Protein AF-A0A1M6K8D4-F1 (afdb_monomer_lite)

Radius of gyration: 15.16 Å; chains: 1; bounding box: 30×38×30 Å

Foldseek 3Di:
DDDPQKDADDLVVVQVVLVVLLVLLPDPPRDDDDDQADPPDDPPDCPTNVNVCVVVVHDRVNVSVVSNVDHSVPDDIDGDDPPDPD

pLDDT: mean 88.0, std 12.3, range [44.19, 98.19]

Sequence (86 aa):
MSNPNSYIASIEEVIAFLREIKHILSSEDCEFDILPKKKSEDDSEPYTTVNTMLDLNYDIDDVKNEILSLTEKEYIETIKDDKDTS

Secondary structure (DSSP, 8-state):
---TTEE---HHHHHHHHHHHHHHHTSTT-------S-TT--TT-TTSHHHHHHHHT--HHHHHHHHHH--GGG---EE---TT--

Structure (mmCIF, N/CA/C/O backbone):
data_AF-A0A1M6K8D4-F1
#
_entry.id   AF-A0A1M6K8D4-F1
#
loop_
_atom_site.group_PDB
_atom_site.id
_atom_site.type_symbol
_atom_site.label_atom_id
_atom_site.label_alt_id
_atom_site.label_comp_id
_atom_site.label_asym_id
_atom_site.label_entity_id
_atom_site.label_seq_id
_atom_site.pdbx_PDB_ins_code
_atom_site.Cartn_x
_atom_site.Cartn_y
_atom_site.Cartn_z
_atom_site.occupancy
_atom_site.B_iso_or_equiv
_atom_site.auth_seq_id
_atom_site.auth_comp_id
_atom_site.auth_asym_id
_atom_site.auth_atom_id
_atom_site.pdbx_PDB_model_num
ATOM 1 N N . MET A 1 1 ? 3.290 24.606 3.577 1.00 48.38 1 MET A N 1
ATOM 2 C CA . MET A 1 1 ? 1.966 25.015 3.065 1.00 48.38 1 MET A CA 1
ATOM 3 C C . MET A 1 1 ? 1.103 23.770 3.087 1.00 48.38 1 MET A C 1
ATOM 5 O O . MET A 1 1 ? 1.581 22.754 2.606 1.00 48.38 1 MET A O 1
ATOM 9 N N . SER A 1 2 ? -0.071 23.798 3.718 1.00 62.03 2 SER A N 1
ATOM 10 C CA . SER A 1 2 ? -0.971 22.638 3.735 1.00 62.03 2 SER A CA 1
ATOM 11 C C . SER A 1 2 ? -1.477 22.384 2.315 1.00 62.03 2 SER A C 1
ATOM 13 O O . SER A 1 2 ? -1.909 23.333 1.660 1.00 62.03 2 SER A O 1
ATOM 15 N N . ASN A 1 3 ? -1.372 21.148 1.825 1.00 71.25 3 ASN A N 1
ATOM 16 C CA . ASN A 1 3 ? -1.920 20.772 0.526 1.00 71.25 3 ASN A CA 1
ATOM 17 C C . ASN A 1 3 ? -3.453 20.913 0.605 1.00 71.25 3 ASN A C 1
ATOM 19 O O . ASN A 1 3 ? -4.057 20.243 1.438 1.00 71.25 3 ASN A O 1
ATOM 23 N N . PRO A 1 4 ? -4.102 21.779 -0.196 1.00 79.75 4 PRO A N 1
ATOM 24 C CA . PRO A 1 4 ? -5.554 21.970 -0.122 1.00 79.75 4 PRO A CA 1
ATOM 25 C C . PRO A 1 4 ? -6.339 20.695 -0.464 1.00 79.75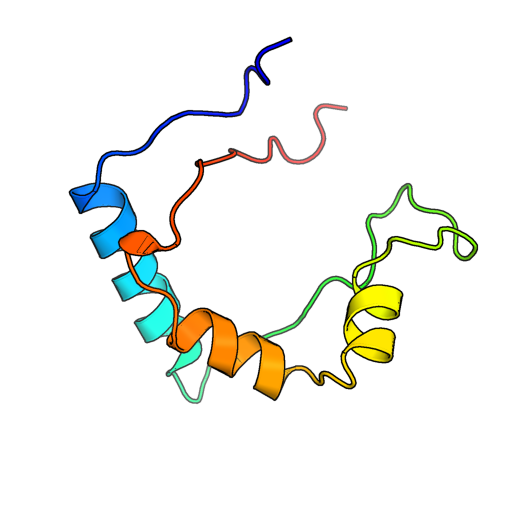 4 PRO A C 1
ATOM 27 O O . PRO A 1 4 ? -7.510 20.585 -0.108 1.00 79.75 4 PRO A O 1
ATOM 30 N N . ASN A 1 5 ? -5.684 19.731 -1.113 1.00 85.56 5 ASN A N 1
ATOM 31 C CA . ASN A 1 5 ? -6.259 18.449 -1.484 1.00 85.56 5 ASN A CA 1
ATOM 32 C C . ASN A 1 5 ? -6.064 17.362 -0.416 1.00 85.56 5 ASN A C 1
ATOM 34 O O . ASN A 1 5 ? -6.537 16.240 -0.612 1.00 85.56 5 ASN A O 1
ATOM 38 N N . SER A 1 6 ? -5.374 17.659 0.692 1.00 91.00 6 SER A N 1
ATOM 39 C CA . SER A 1 6 ? -5.196 16.707 1.787 1.00 91.00 6 SER A CA 1
ATOM 40 C C . SER A 1 6 ? -6.133 16.975 2.961 1.00 91.00 6 SER A C 1
ATOM 42 O O . SER A 1 6 ? -6.490 18.112 3.276 1.00 91.00 6 SER A O 1
ATOM 44 N N . TYR A 1 7 ? -6.574 15.896 3.602 1.00 93.31 7 TYR A N 1
ATOM 45 C CA . TYR A 1 7 ? -7.379 15.933 4.814 1.00 93.31 7 TYR A CA 1
ATOM 46 C C . TYR A 1 7 ? -7.096 14.715 5.692 1.00 93.31 7 TYR A C 1
ATOM 48 O O . TYR A 1 7 ? -6.595 13.686 5.237 1.00 93.31 7 TYR A O 1
ATOM 56 N N . ILE A 1 8 ? -7.447 14.835 6.972 1.00 96.00 8 ILE A N 1
ATOM 57 C CA . ILE A 1 8 ? -7.383 13.724 7.918 1.00 96.00 8 ILE A CA 1
ATOM 58 C C . ILE A 1 8 ? -8.759 13.053 7.962 1.00 96.00 8 ILE A C 1
ATOM 60 O O . ILE A 1 8 ? -9.701 13.614 8.519 1.00 96.00 8 ILE A O 1
ATOM 64 N N . ALA A 1 9 ? -8.874 11.878 7.342 1.00 95.56 9 ALA A N 1
ATOM 65 C CA . ALA A 1 9 ? -10.028 10.995 7.460 1.00 95.56 9 ALA A CA 1
ATOM 66 C C . ALA A 1 9 ? -10.173 10.440 8.887 1.00 95.56 9 ALA A C 1
ATOM 68 O O . ALA A 1 9 ? -9.196 10.335 9.636 1.00 95.56 9 ALA A O 1
ATOM 69 N N . SER A 1 10 ? -11.398 10.072 9.256 1.00 97.19 10 SER A N 1
ATOM 70 C CA . SER A 1 10 ? -11.670 9.311 10.477 1.00 97.19 10 SER A CA 1
ATOM 71 C C . SER A 1 10 ? -11.125 7.884 10.379 1.00 97.19 10 SER A C 1
ATOM 73 O O . SER A 1 10 ? -10.959 7.331 9.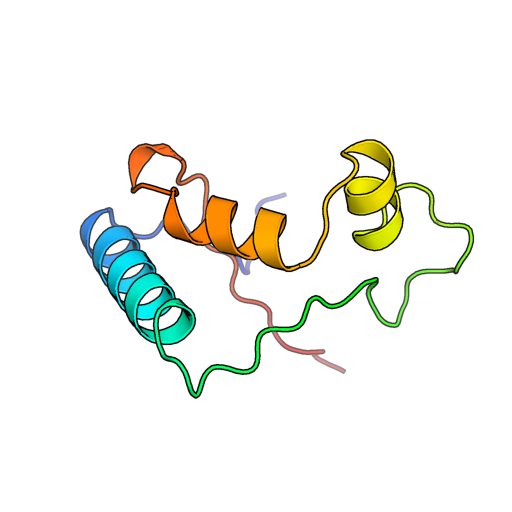291 1.00 97.19 10 SER A O 1
ATOM 75 N N . ILE A 1 11 ? -10.872 7.256 11.529 1.00 97.12 11 ILE A N 1
ATOM 76 C CA . ILE A 1 11 ? -10.391 5.869 11.578 1.00 97.12 11 ILE A CA 1
ATOM 77 C C . ILE A 1 11 ? -11.427 4.927 10.952 1.00 97.12 11 ILE A C 1
ATOM 79 O O . ILE A 1 11 ? -11.063 4.001 10.232 1.00 97.12 11 ILE A O 1
ATOM 83 N N . GLU A 1 12 ? -12.717 5.177 11.171 1.00 98.00 12 GLU A N 1
ATOM 84 C CA . GLU A 1 12 ? -13.804 4.398 10.583 1.00 98.00 12 GLU A CA 1
ATOM 85 C C . GLU A 1 12 ? -13.799 4.464 9.049 1.00 98.00 12 GLU A C 1
ATOM 87 O O . GLU A 1 12 ? -13.992 3.438 8.395 1.00 98.00 12 GLU A O 1
ATOM 92 N N . GLU A 1 13 ? -13.535 5.641 8.469 1.00 97.44 13 GLU A N 1
ATOM 93 C CA . GLU A 1 13 ? -13.377 5.805 7.018 1.00 97.44 13 GLU A CA 1
ATOM 94 C C . GLU A 1 13 ? -12.163 5.033 6.492 1.00 97.44 13 GLU A C 1
ATOM 96 O O . GLU A 1 13 ? -12.279 4.323 5.494 1.00 97.44 13 GLU A O 1
ATOM 101 N N . VAL A 1 14 ? -11.020 5.113 7.182 1.00 97.62 14 VAL A N 1
ATOM 102 C CA . VAL A 1 14 ? -9.795 4.387 6.804 1.00 97.62 14 VAL A CA 1
ATOM 103 C C . VAL A 1 14 ? -10.021 2.876 6.849 1.00 97.62 14 VAL A C 1
ATOM 105 O O . VAL A 1 14 ? -9.671 2.171 5.903 1.00 97.62 14 VAL A O 1
ATOM 108 N N . ILE A 1 15 ? -10.659 2.363 7.905 1.00 98.19 15 ILE A N 1
ATOM 109 C CA . ILE A 1 15 ? -10.987 0.936 8.033 1.00 98.19 15 ILE A CA 1
ATOM 110 C C . ILE A 1 15 ? -11.929 0.495 6.910 1.00 98.19 15 ILE A C 1
ATOM 112 O O . ILE A 1 15 ? -11.726 -0.565 6.314 1.00 98.19 15 ILE A O 1
ATOM 116 N N . ALA A 1 16 ? -12.962 1.289 6.612 1.00 98.12 16 ALA A N 1
ATOM 117 C CA . ALA A 1 16 ? -13.902 0.978 5.540 1.00 98.12 16 ALA A CA 1
ATOM 118 C C . ALA A 1 16 ? -13.200 0.920 4.174 1.00 98.12 16 ALA A C 1
ATOM 120 O O . ALA A 1 16 ? -13.418 -0.032 3.423 1.00 98.12 16 ALA A O 1
ATOM 121 N N . PHE A 1 17 ? -12.316 1.881 3.900 1.00 96.50 17 PHE A N 1
ATOM 122 C CA . PHE A 1 17 ? -11.520 1.951 2.678 1.00 96.50 17 PHE A CA 1
ATOM 123 C C . PHE A 1 17 ? -10.544 0.775 2.543 1.00 96.50 17 PHE A C 1
ATOM 125 O O . PHE A 1 17 ? -10.535 0.095 1.518 1.00 96.50 17 PHE A O 1
ATOM 132 N N . LEU A 1 18 ? -9.774 0.467 3.594 1.00 97.88 18 LEU A N 1
ATOM 133 C CA . LEU A 1 18 ? -8.868 -0.685 3.601 1.00 97.88 18 LEU A CA 1
ATOM 134 C C . LEU A 1 18 ? -9.632 -1.993 3.384 1.00 97.88 18 LEU A C 1
ATOM 136 O O . LEU A 1 18 ? -9.168 -2.862 2.650 1.00 97.88 18 LEU A O 1
ATOM 140 N N . ARG A 1 19 ? -10.822 -2.141 3.977 1.00 97.94 19 ARG A N 1
ATOM 141 C CA . ARG A 1 19 ? -11.667 -3.321 3.756 1.00 97.94 19 ARG A CA 1
ATOM 142 C C . ARG A 1 19 ? -12.081 -3.456 2.289 1.00 97.94 19 ARG A C 1
ATOM 144 O O . ARG A 1 19 ? -12.062 -4.566 1.766 1.00 97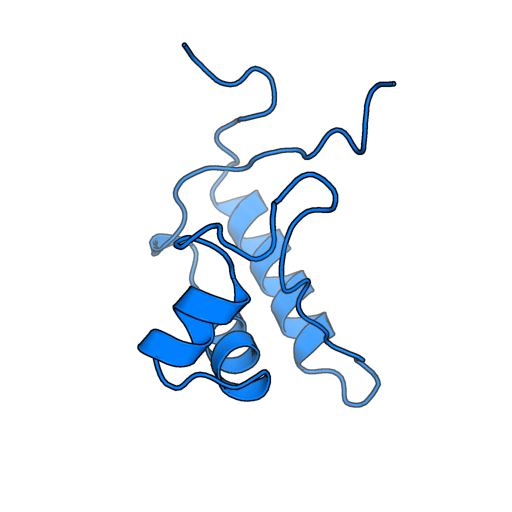.94 19 ARG A O 1
ATOM 151 N N . GLU A 1 20 ? -12.462 -2.357 1.646 1.00 97.19 20 GLU A N 1
ATOM 152 C CA . GLU A 1 20 ? -12.861 -2.343 0.237 1.00 97.19 20 GLU A CA 1
ATOM 153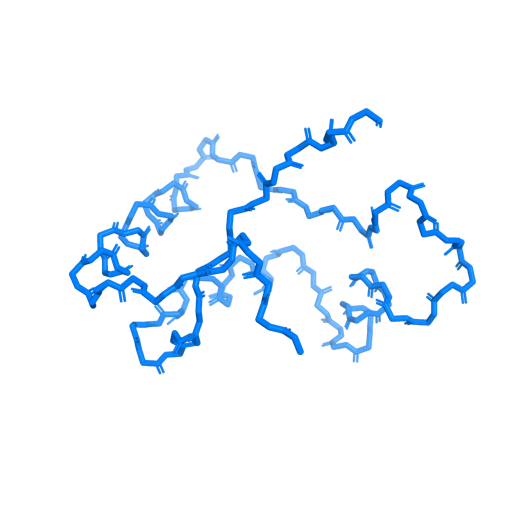 C C . GLU A 1 20 ? -11.687 -2.680 -0.688 1.00 97.19 20 GLU A C 1
ATOM 155 O O . GLU A 1 20 ? -11.798 -3.600 -1.496 1.00 97.19 20 GLU A O 1
ATOM 160 N N . ILE A 1 21 ? -10.534 -2.030 -0.509 1.00 95.75 21 ILE A N 1
ATOM 161 C CA . ILE A 1 21 ? -9.332 -2.319 -1.304 1.00 95.75 21 ILE A CA 1
ATOM 162 C C . ILE A 1 21 ? -8.900 -3.773 -1.147 1.00 95.75 21 ILE A C 1
ATOM 164 O O . ILE A 1 21 ? -8.649 -4.450 -2.142 1.00 95.75 21 ILE A O 1
ATOM 168 N N . LYS A 1 22 ? -8.848 -4.283 0.087 1.00 96.88 22 LYS A N 1
ATOM 169 C CA . LYS A 1 22 ? -8.464 -5.677 0.335 1.00 96.88 22 LYS A CA 1
ATOM 170 C C . LYS A 1 22 ? -9.429 -6.653 -0.322 1.00 96.88 22 LYS A C 1
ATOM 172 O O . LYS A 1 22 ? -8.992 -7.674 -0.846 1.00 96.88 22 LYS A O 1
ATOM 177 N N . HIS A 1 23 ? -10.723 -6.340 -0.321 1.00 96.31 23 HIS A N 1
ATOM 178 C CA . HIS A 1 23 ? -11.724 -7.146 -1.007 1.00 96.31 23 HIS A CA 1
ATOM 179 C C . HIS A 1 23 ? -11.504 -7.163 -2.526 1.00 96.31 23 HIS A C 1
ATOM 181 O O . HIS A 1 23 ? -11.498 -8.242 -3.110 1.00 96.31 23 HIS A O 1
ATOM 187 N N . ILE A 1 24 ? -11.262 -5.999 -3.140 1.00 95.62 24 ILE A N 1
ATOM 188 C CA . ILE A 1 24 ? -10.988 -5.877 -4.580 1.00 95.62 24 ILE A CA 1
ATOM 189 C C . ILE A 1 24 ? -9.722 -6.655 -4.952 1.00 95.62 24 ILE A C 1
ATOM 191 O O . ILE A 1 24 ? -9.773 -7.521 -5.819 1.00 95.62 24 ILE A O 1
ATOM 195 N N . LEU A 1 25 ? -8.608 -6.415 -4.254 1.00 95.31 25 LEU A N 1
ATOM 196 C CA . LEU A 1 25 ? -7.320 -7.045 -4.560 1.00 95.31 25 LEU A CA 1
ATOM 197 C C . LEU A 1 25 ? -7.315 -8.561 -4.324 1.00 95.31 25 LEU A C 1
ATOM 199 O O . LEU A 1 25 ? -6.542 -9.276 -4.960 1.00 95.31 25 LEU A O 1
ATOM 203 N N . SER A 1 26 ? -8.165 -9.068 -3.431 1.00 93.81 26 SER A N 1
ATOM 204 C CA . SER A 1 26 ? -8.295 -10.513 -3.192 1.00 93.81 26 SER A CA 1
ATOM 205 C C . SER A 1 26 ? -9.161 -11.226 -4.237 1.00 93.81 26 SER A C 1
ATOM 207 O O . SER A 1 26 ? -9.265 -12.449 -4.191 1.00 93.81 26 SER A O 1
ATOM 209 N N . SER A 1 27 ? -9.804 -10.492 -5.150 1.00 94.00 27 SER A N 1
ATOM 210 C CA . SER A 1 27 ? -10.585 -11.081 -6.237 1.00 94.00 27 SER A CA 1
ATOM 211 C C . SER A 1 27 ? -9.670 -11.691 -7.300 1.00 94.00 27 SER A C 1
ATOM 213 O O . SER A 1 27 ? -8.694 -11.063 -7.712 1.00 94.00 27 SER A O 1
ATOM 215 N N . GLU A 1 28 ? -10.015 -12.885 -7.786 1.00 89.38 28 GLU A N 1
ATOM 216 C CA . GLU A 1 28 ? -9.325 -13.529 -8.916 1.00 89.38 28 GLU A CA 1
ATOM 217 C C . GLU A 1 28 ? -9.483 -12.725 -10.218 1.00 89.38 28 GLU A C 1
ATOM 219 O O . GLU A 1 28 ? -8.600 -12.756 -11.070 1.00 89.38 28 GLU A O 1
ATOM 224 N N . ASP A 1 29 ? -10.566 -11.950 -10.337 1.00 91.25 29 ASP A N 1
ATOM 225 C CA . ASP A 1 29 ? -10.862 -11.105 -11.500 1.00 91.25 29 ASP A CA 1
ATOM 226 C C . ASP A 1 29 ? -10.182 -9.721 -11.437 1.00 91.25 29 ASP A C 1
ATOM 228 O O . ASP A 1 29 ? -10.410 -8.870 -12.298 1.00 91.25 29 ASP A O 1
ATOM 232 N N . CYS A 1 30 ? -9.398 -9.435 -10.391 1.00 90.38 30 CYS A N 1
ATOM 233 C CA . CYS A 1 30 ? -8.747 -8.137 -10.242 1.00 90.38 30 CYS A CA 1
ATOM 234 C C . CYS A 1 30 ? -7.452 -8.070 -11.056 1.00 90.38 30 CYS A C 1
ATOM 236 O O . CYS A 1 30 ? -6.428 -8.637 -10.675 1.00 90.38 30 CYS A O 1
ATOM 238 N N . GLU A 1 31 ? -7.480 -7.286 -12.131 1.00 90.19 31 GLU A N 1
ATOM 239 C CA . GLU A 1 31 ? -6.273 -6.809 -12.803 1.00 90.19 31 GLU A CA 1
ATOM 240 C C . GLU A 1 31 ? -5.673 -5.651 -11.989 1.00 90.19 31 GLU A C 1
ATOM 242 O O . GLU A 1 31 ? -6.277 -4.582 -11.864 1.00 90.19 31 GLU A O 1
ATOM 247 N N . PHE A 1 32 ? -4.504 -5.884 -11.389 1.00 91.19 32 PHE A N 1
ATOM 248 C CA . PHE A 1 32 ? -3.758 -4.894 -10.615 1.00 91.19 32 PHE A CA 1
ATOM 249 C C . PHE A 1 32 ? -2.499 -4.491 -11.382 1.00 91.19 32 PHE A C 1
ATOM 251 O O . PHE A 1 32 ? -1.718 -5.348 -11.790 1.00 91.19 32 PHE A O 1
ATOM 258 N N . ASP A 1 33 ? -2.315 -3.188 -11.567 1.00 91.31 33 ASP A N 1
ATOM 259 C CA . ASP A 1 33 ? -1.165 -2.610 -12.255 1.00 91.31 33 ASP A CA 1
ATOM 260 C C . ASP A 1 33 ? -0.667 -1.382 -11.486 1.00 91.31 33 ASP A C 1
ATOM 262 O O . ASP A 1 33 ? -1.416 -0.738 -10.741 1.00 91.31 33 ASP A O 1
ATOM 266 N N . ILE A 1 34 ? 0.609 -1.061 -11.664 1.00 90.19 34 ILE A N 1
ATOM 267 C CA . ILE A 1 34 ? 1.301 0.009 -10.957 1.00 90.19 34 ILE A CA 1
ATOM 268 C C . ILE A 1 34 ? 1.800 1.005 -11.988 1.00 90.19 34 ILE A C 1
ATOM 270 O O . ILE A 1 34 ? 2.575 0.672 -12.880 1.00 90.19 34 ILE A O 1
ATOM 274 N N . LEU A 1 35 ? 1.398 2.265 -11.832 1.00 89.00 35 LEU A N 1
ATOM 275 C CA . LEU A 1 35 ? 1.912 3.329 -12.678 1.00 89.00 35 LEU A CA 1
ATOM 276 C C . LEU A 1 35 ? 3.405 3.562 -12.351 1.00 89.00 35 LEU A C 1
ATOM 278 O O . LEU A 1 35 ? 3.709 3.988 -11.237 1.00 89.00 35 LEU A O 1
ATOM 282 N N . PRO A 1 36 ? 4.345 3.331 -13.289 1.00 82.38 36 PRO A N 1
ATOM 283 C CA . PRO A 1 36 ? 5.779 3.355 -12.985 1.00 82.38 36 PRO A CA 1
ATOM 284 C C . PRO A 1 36 ? 6.329 4.769 -12.748 1.00 82.38 36 PRO A C 1
ATOM 286 O O . PRO A 1 36 ? 7.343 4.929 -12.065 1.00 82.38 36 PRO A O 1
ATOM 289 N N . LYS A 1 37 ? 5.677 5.780 -13.333 1.00 82.56 37 LYS A N 1
ATOM 290 C CA . LYS A 1 37 ? 5.992 7.205 -13.195 1.00 82.56 37 LYS A CA 1
ATOM 291 C C . LYS A 1 37 ? 4.813 8.078 -13.627 1.00 82.56 37 LYS A C 1
ATOM 293 O O . LYS A 1 37 ? 3.967 7.649 -14.417 1.00 82.56 37 LYS A O 1
ATOM 298 N N . LYS A 1 38 ? 4.774 9.327 -13.175 1.00 80.25 38 LYS A N 1
ATOM 299 C CA . LYS A 1 38 ? 3.828 10.335 -13.670 1.00 80.25 38 LYS A CA 1
ATOM 300 C C . LYS A 1 38 ? 4.194 10.779 -15.085 1.00 80.25 38 LYS A C 1
ATOM 302 O O . LYS A 1 38 ? 5.346 10.747 -15.505 1.00 80.25 38 LYS A O 1
ATOM 307 N N . LYS A 1 39 ? 3.198 11.274 -15.824 1.00 78.94 39 LYS A N 1
ATOM 308 C CA . LYS A 1 39 ? 3.363 11.722 -17.218 1.00 78.94 39 LYS A CA 1
ATOM 309 C C . LYS A 1 39 ? 4.397 12.844 -17.384 1.00 78.94 39 LYS A C 1
ATOM 311 O O . LYS A 1 39 ? 5.036 12.925 -18.427 1.00 78.94 39 LYS A O 1
ATOM 316 N N . SER A 1 40 ? 4.526 13.716 -16.387 1.00 78.12 40 SER A N 1
ATOM 317 C CA . SER A 1 40 ? 5.462 14.843 -16.389 1.00 78.12 40 SER A CA 1
ATOM 318 C C . SER A 1 40 ? 6.871 14.485 -15.905 1.00 78.12 40 SER A C 1
ATOM 320 O O . SER A 1 40 ? 7.737 15.352 -15.938 1.00 78.12 40 SER A O 1
ATOM 322 N N . GLU A 1 41 ? 7.095 13.262 -15.414 1.00 74.81 41 GLU A N 1
ATOM 323 C CA . GLU A 1 41 ? 8.395 12.827 -14.892 1.00 74.81 41 GLU A CA 1
ATOM 324 C C . GLU A 1 41 ? 9.320 12.382 -16.037 1.00 74.81 41 GLU A C 1
ATOM 326 O O . GLU A 1 41 ? 8.937 11.592 -16.914 1.00 74.81 41 GLU A O 1
ATOM 331 N N . ASP A 1 42 ? 10.548 12.904 -16.027 1.00 77.44 42 ASP A N 1
ATOM 332 C CA . ASP A 1 42 ? 11.606 12.528 -16.964 1.00 77.44 42 ASP A CA 1
ATOM 333 C C . ASP A 1 42 ? 12.134 11.116 -16.654 1.00 77.44 42 ASP A C 1
ATOM 335 O O . ASP A 1 42 ? 12.083 10.657 -15.515 1.00 77.44 42 ASP A O 1
ATOM 339 N N . ASP A 1 43 ? 12.646 10.407 -17.664 1.00 68.31 43 ASP A N 1
ATOM 340 C CA . ASP A 1 43 ? 13.210 9.058 -17.485 1.00 68.31 43 ASP A CA 1
ATOM 341 C C . ASP A 1 43 ? 14.468 9.039 -16.598 1.00 68.31 43 ASP A C 1
ATOM 343 O O . ASP A 1 43 ? 14.838 7.991 -16.072 1.00 68.31 43 ASP A O 1
ATOM 347 N N . SER A 1 44 ? 15.128 10.186 -16.420 1.00 75.44 44 SER A N 1
ATOM 348 C CA . SER A 1 44 ? 16.290 10.351 -15.542 1.00 75.44 44 SER A CA 1
ATOM 349 C C . SER A 1 44 ? 15.944 10.695 -14.089 1.00 75.44 44 SER A C 1
ATOM 351 O O . SER A 1 44 ? 16.861 10.804 -13.271 1.00 75.44 44 SER A O 1
ATOM 353 N N . GLU A 1 45 ? 14.659 10.846 -13.742 1.00 76.56 45 GLU A N 1
ATOM 354 C CA . GLU A 1 45 ? 14.245 11.134 -12.367 1.00 76.56 45 GLU A CA 1
ATOM 355 C C . GLU A 1 45 ? 14.577 9.948 -11.442 1.00 76.56 45 GLU A C 1
ATOM 357 O O . GLU A 1 45 ? 14.071 8.838 -11.638 1.00 76.56 45 GLU A O 1
ATOM 362 N N . PRO A 1 46 ? 15.416 10.145 -10.407 1.00 75.69 46 PRO A N 1
ATOM 363 C CA . PRO A 1 46 ? 15.875 9.047 -9.563 1.00 75.69 46 PRO A CA 1
ATOM 364 C C . PRO A 1 46 ? 14.765 8.496 -8.661 1.00 75.69 46 PRO A C 1
ATOM 366 O O . PRO A 1 46 ? 14.800 7.319 -8.322 1.00 75.69 46 PRO A O 1
ATOM 369 N N . TYR A 1 47 ? 13.757 9.303 -8.315 1.00 80.88 47 TYR A N 1
ATOM 370 C CA . TYR A 1 47 ? 12.731 8.966 -7.318 1.00 80.88 47 TYR A CA 1
ATOM 371 C C . TYR A 1 47 ? 11.380 8.592 -7.940 1.00 80.88 47 TYR A C 1
ATOM 373 O O . TYR A 1 47 ? 10.331 9.063 -7.506 1.00 80.88 47 TYR A O 1
ATOM 381 N N . THR A 1 48 ? 11.402 7.757 -8.976 1.00 85.38 48 THR A N 1
ATOM 382 C CA . THR A 1 48 ? 10.189 7.190 -9.582 1.00 85.38 48 THR A CA 1
ATOM 383 C C . THR A 1 48 ? 9.757 5.911 -8.863 1.00 85.38 48 THR A C 1
ATOM 385 O O . THR A 1 48 ? 10.547 5.262 -8.164 1.00 85.38 48 THR A O 1
ATOM 388 N N . THR A 1 49 ? 8.495 5.514 -9.053 1.00 88.50 49 THR A N 1
ATOM 389 C CA . THR A 1 49 ? 7.972 4.249 -8.517 1.00 88.50 49 THR A CA 1
ATOM 390 C C . THR A 1 49 ? 8.781 3.064 -9.034 1.00 88.50 49 THR A C 1
ATOM 392 O O . THR A 1 49 ? 9.146 2.197 -8.245 1.00 88.50 49 THR A O 1
ATOM 395 N N . VAL A 1 50 ? 9.151 3.060 -10.322 1.00 88.38 50 VAL A N 1
ATOM 396 C CA . VAL A 1 50 ? 9.969 1.984 -10.902 1.00 88.38 50 VAL A CA 1
ATOM 397 C C . VAL A 1 50 ? 11.350 1.875 -10.251 1.00 88.38 50 VAL A C 1
ATOM 399 O O . VAL A 1 50 ? 11.753 0.774 -9.889 1.00 88.38 50 VAL A O 1
ATOM 402 N N . ASN A 1 51 ? 12.050 2.990 -10.026 1.00 88.44 51 ASN A N 1
ATOM 403 C CA . ASN A 1 51 ? 13.370 2.953 -9.389 1.00 88.44 51 ASN A CA 1
ATOM 404 C C . ASN A 1 51 ? 13.272 2.479 -7.935 1.00 88.44 51 ASN A C 1
ATOM 406 O O . ASN A 1 51 ? 14.080 1.668 -7.496 1.00 88.44 51 ASN A O 1
ATOM 410 N N . THR A 1 52 ? 12.228 2.906 -7.220 1.00 90.19 52 THR A N 1
ATOM 411 C CA . THR A 1 52 ? 11.984 2.460 -5.841 1.00 90.19 52 THR A CA 1
ATOM 412 C C . THR A 1 52 ? 11.694 0.959 -5.776 1.00 90.19 52 THR A C 1
ATOM 414 O O . THR A 1 52 ? 12.242 0.264 -4.925 1.00 90.19 52 THR A O 1
ATOM 417 N N . MET A 1 53 ? 10.863 0.436 -6.682 1.00 92.94 53 MET A N 1
ATOM 418 C CA . MET A 1 53 ? 10.587 -1.001 -6.754 1.00 92.94 53 MET A CA 1
ATOM 419 C C . MET A 1 53 ? 11.849 -1.803 -7.088 1.00 92.94 53 MET A C 1
ATOM 421 O O . MET A 1 53 ? 12.087 -2.836 -6.468 1.00 92.94 53 MET A O 1
ATOM 425 N N . LEU A 1 54 ? 12.690 -1.316 -8.007 1.00 91.38 54 LEU A N 1
ATOM 426 C CA . LEU A 1 54 ? 13.972 -1.951 -8.329 1.00 91.38 54 LEU A CA 1
ATOM 427 C C . LEU A 1 54 ? 14.917 -1.987 -7.121 1.00 91.38 54 LEU A C 1
ATOM 429 O O . LEU A 1 54 ? 15.487 -3.037 -6.832 1.00 91.38 54 LEU A O 1
ATOM 433 N N . ASP A 1 55 ? 15.044 -0.877 -6.392 1.00 92.94 55 ASP A N 1
ATOM 434 C CA . ASP A 1 55 ? 15.905 -0.779 -5.207 1.00 92.94 55 ASP A CA 1
ATOM 435 C C . ASP A 1 55 ? 15.444 -1.704 -4.068 1.00 92.94 55 ASP A C 1
ATOM 437 O O . ASP A 1 55 ? 16.269 -2.267 -3.344 1.00 92.94 55 ASP A O 1
ATOM 441 N N . LEU A 1 56 ? 14.128 -1.892 -3.922 1.00 93.75 56 LEU A N 1
ATOM 442 C CA . LEU A 1 56 ? 13.529 -2.817 -2.954 1.00 93.75 56 LEU A CA 1
ATOM 443 C C . LEU A 1 56 ? 13.476 -4.270 -3.453 1.00 93.75 56 LEU A C 1
ATOM 445 O O . LEU A 1 56 ? 13.127 -5.160 -2.678 1.00 93.75 56 LEU A O 1
ATOM 449 N N . ASN A 1 57 ? 13.836 -4.519 -4.719 1.00 94.88 57 ASN A N 1
ATOM 450 C CA . ASN A 1 57 ? 13.643 -5.792 -5.413 1.00 94.88 57 ASN A CA 1
ATOM 451 C C . ASN A 1 57 ? 12.186 -6.290 -5.307 1.00 94.88 57 ASN A C 1
ATOM 453 O O . ASN A 1 57 ? 11.945 -7.457 -5.002 1.00 94.88 57 ASN A O 1
ATOM 457 N N . TYR A 1 58 ? 11.241 -5.374 -5.521 1.00 95.50 58 TYR A N 1
ATOM 458 C CA . TYR A 1 58 ? 9.804 -5.626 -5.522 1.00 95.50 58 TYR A CA 1
ATOM 459 C C . TYR A 1 58 ? 9.292 -5.925 -6.928 1.00 95.50 58 TYR A C 1
ATOM 461 O O . TYR A 1 58 ? 9.643 -5.239 -7.894 1.00 95.50 58 TYR A O 1
ATOM 469 N N . ASP A 1 59 ? 8.378 -6.882 -7.015 1.00 93.69 59 ASP A N 1
ATOM 470 C CA . ASP A 1 59 ? 7.463 -7.043 -8.135 1.00 93.69 59 ASP A CA 1
ATOM 471 C C . ASP A 1 59 ? 6.036 -6.556 -7.791 1.00 93.69 59 ASP A C 1
ATOM 473 O O . ASP A 1 59 ? 5.790 -5.901 -6.773 1.00 93.69 59 ASP A O 1
ATOM 477 N N . ILE A 1 60 ? 5.085 -6.790 -8.700 1.00 93.12 60 ILE A N 1
ATOM 478 C CA . ILE A 1 60 ? 3.684 -6.372 -8.528 1.00 93.12 60 ILE A CA 1
ATOM 479 C C . ILE A 1 60 ? 3.019 -7.117 -7.360 1.00 93.12 60 ILE A C 1
ATOM 481 O O . ILE A 1 60 ? 2.205 -6.524 -6.643 1.00 93.12 60 ILE A O 1
ATOM 485 N N . ASP A 1 61 ? 3.358 -8.391 -7.155 1.00 93.19 61 ASP A N 1
ATOM 486 C CA . ASP A 1 61 ? 2.779 -9.206 -6.091 1.00 93.19 61 ASP A CA 1
ATOM 487 C C . ASP A 1 61 ? 3.290 -8.748 -4.723 1.00 93.19 61 ASP A C 1
ATOM 489 O O . ASP A 1 61 ? 2.509 -8.703 -3.771 1.00 93.19 61 ASP A O 1
ATOM 493 N N . ASP A 1 62 ? 4.550 -8.321 -4.622 1.00 95.81 62 ASP A N 1
ATOM 494 C CA . ASP A 1 62 ? 5.091 -7.710 -3.403 1.00 95.81 62 ASP A CA 1
ATOM 495 C C . ASP A 1 62 ? 4.286 -6.468 -2.995 1.00 95.81 62 ASP A C 1
ATOM 497 O O . ASP A 1 62 ? 3.806 -6.371 -1.863 1.00 95.81 62 ASP A O 1
ATOM 501 N N . VAL A 1 63 ? 4.035 -5.550 -3.933 1.00 94.88 63 VAL A N 1
ATOM 502 C CA . VAL A 1 63 ? 3.238 -4.339 -3.666 1.00 94.88 63 VAL A CA 1
ATOM 503 C C . VAL A 1 63 ? 1.801 -4.689 -3.286 1.00 94.88 63 VAL A C 1
ATOM 505 O O . VAL A 1 63 ? 1.238 -4.104 -2.357 1.00 94.88 63 VAL A O 1
ATOM 508 N N . LYS A 1 64 ? 1.196 -5.665 -3.969 1.00 95.00 64 LYS A N 1
ATOM 509 C CA . LYS A 1 64 ? -0.143 -6.158 -3.636 1.00 95.00 64 LYS A CA 1
ATOM 510 C C . LYS A 1 64 ? -0.186 -6.717 -2.212 1.00 95.00 64 LYS A C 1
ATOM 512 O O . LYS A 1 64 ? -1.103 -6.389 -1.458 1.00 95.00 64 LYS A O 1
ATOM 517 N N . ASN A 1 65 ? 0.801 -7.522 -1.830 1.00 95.12 65 ASN A N 1
ATOM 518 C CA . ASN A 1 65 ? 0.907 -8.103 -0.495 1.00 95.12 65 ASN A CA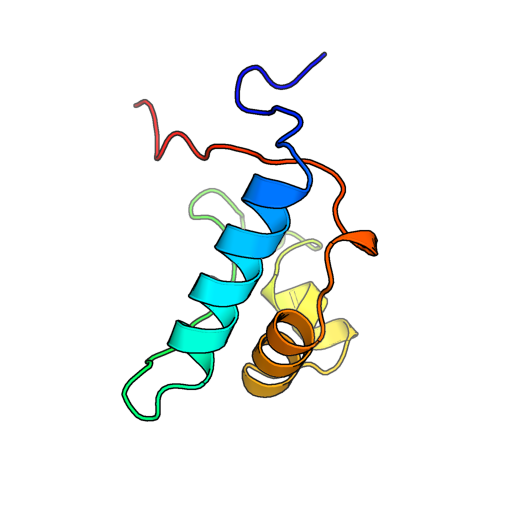 1
ATOM 519 C C . ASN A 1 65 ? 1.097 -7.030 0.584 1.00 95.12 65 ASN A C 1
ATOM 521 O O . ASN A 1 65 ? 0.456 -7.117 1.633 1.00 95.12 65 ASN A O 1
ATOM 525 N N . GLU A 1 66 ? 1.888 -5.989 0.314 1.00 95.94 66 GLU A N 1
ATOM 526 C CA . GLU A 1 66 ? 2.022 -4.842 1.216 1.00 95.94 66 GLU A CA 1
ATOM 527 C C . GLU A 1 66 ? 0.684 -4.119 1.413 1.00 95.94 66 GLU A C 1
ATOM 529 O O . GLU A 1 66 ? 0.259 -3.906 2.546 1.00 95.94 66 GLU A O 1
ATOM 534 N N . ILE A 1 67 ? -0.068 -3.836 0.342 1.00 95.62 67 ILE A N 1
ATOM 535 C CA . ILE A 1 67 ? -1.399 -3.212 0.465 1.00 95.62 67 ILE A CA 1
ATOM 536 C C . ILE A 1 67 ? -2.363 -4.104 1.270 1.00 95.62 67 ILE A C 1
ATOM 538 O O . ILE A 1 67 ? -3.149 -3.612 2.087 1.00 95.62 67 ILE A O 1
ATOM 542 N N . LEU A 1 68 ? -2.301 -5.426 1.078 1.00 96.19 68 LEU A N 1
ATOM 543 C CA . LEU A 1 68 ? -3.104 -6.387 1.839 1.00 96.19 68 LEU A CA 1
ATOM 544 C C . LEU A 1 68 ? -2.707 -6.450 3.327 1.00 96.19 68 LEU A C 1
ATOM 546 O O . LEU A 1 68 ? -3.565 -6.759 4.167 1.00 96.19 68 LEU A O 1
ATOM 550 N N . SER A 1 69 ? -1.459 -6.121 3.672 1.00 97.38 69 SER A N 1
ATOM 551 C CA . SER A 1 69 ? -0.937 -6.132 5.044 1.00 97.38 69 SER A CA 1
ATOM 552 C C . SER A 1 69 ? -1.323 -4.882 5.852 1.00 97.38 69 SER A C 1
ATOM 554 O O . SER A 1 69 ? -1.503 -4.988 7.067 1.00 97.38 69 SER A O 1
ATOM 556 N N . LEU A 1 70 ? -1.555 -3.741 5.186 1.00 97.56 70 LEU A N 1
ATOM 557 C CA . LEU A 1 70 ? -1.844 -2.442 5.816 1.00 97.56 70 LEU A CA 1
ATOM 558 C C . LEU A 1 70 ? -2.987 -2.482 6.838 1.00 97.56 70 LEU A C 1
ATOM 560 O O . LEU A 1 70 ? -4.036 -3.094 6.614 1.00 97.56 70 LEU A O 1
ATOM 564 N N . THR A 1 71 ? -2.836 -1.749 7.933 1.00 97.50 71 THR A N 1
ATOM 565 C CA . THR A 1 71 ? -3.874 -1.510 8.941 1.00 97.50 71 THR A CA 1
ATOM 566 C C . THR A 1 71 ? -4.134 -0.012 9.091 1.00 97.50 71 THR A C 1
ATOM 568 O O . THR A 1 71 ? -3.467 0.835 8.499 1.00 97.50 71 THR A O 1
ATOM 571 N N . GLU A 1 72 ? -5.128 0.352 9.895 1.00 96.19 72 GLU A N 1
ATOM 572 C CA . GLU A 1 72 ? -5.413 1.749 10.220 1.00 96.19 72 GLU A CA 1
ATOM 573 C C . GLU A 1 72 ? -4.272 2.439 10.987 1.00 96.19 72 GLU A C 1
ATOM 575 O O . GLU A 1 72 ? -4.260 3.662 11.096 1.00 96.19 72 GLU A O 1
ATOM 580 N N . LYS A 1 73 ? -3.308 1.678 11.525 1.00 97.19 73 LYS A N 1
ATOM 581 C CA . LYS A 1 73 ? -2.169 2.212 12.286 1.00 97.19 73 LYS A CA 1
ATOM 582 C C . LYS A 1 73 ? -1.085 2.814 11.399 1.00 97.19 73 LYS A C 1
ATOM 584 O O . LYS A 1 73 ? -0.364 3.693 11.858 1.00 97.19 73 LYS A O 1
ATOM 589 N N . GLU A 1 74 ? -0.973 2.353 10.157 1.00 96.94 74 GLU A N 1
ATOM 590 C CA . GLU A 1 74 ? -0.042 2.881 9.156 1.00 96.94 74 GLU A CA 1
ATOM 591 C C . GLU A 1 74 ? -0.604 4.121 8.432 1.00 96.94 74 GLU A C 1
ATOM 593 O O . GLU A 1 74 ? 0.048 4.685 7.555 1.00 96.94 74 GLU A O 1
ATOM 598 N N . TYR A 1 75 ? -1.810 4.568 8.795 1.00 96.56 75 TYR A N 1
ATOM 599 C CA . TYR A 1 75 ? -2.447 5.739 8.207 1.00 96.56 75 TYR A CA 1
ATOM 600 C C . TYR A 1 75 ? -1.735 7.048 8.583 1.00 96.56 75 TYR A C 1
ATOM 602 O O . TYR A 1 75 ? -1.483 7.325 9.757 1.00 96.56 75 TYR A O 1
ATOM 610 N N . ILE A 1 76 ? -1.472 7.883 7.574 1.00 95.31 76 ILE A N 1
ATOM 611 C CA . ILE A 1 76 ? -0.820 9.193 7.731 1.00 95.31 76 ILE A CA 1
ATOM 612 C C . ILE A 1 76 ? -1.788 10.320 7.354 1.00 95.31 76 ILE A C 1
ATOM 614 O O . ILE A 1 76 ? -2.082 11.192 8.170 1.00 95.31 76 ILE A O 1
ATOM 618 N N . GLU A 1 77 ? -2.297 10.307 6.123 1.00 95.31 77 GLU A N 1
ATOM 619 C CA . GLU A 1 77 ? -3.229 11.308 5.603 1.00 95.31 77 GLU A CA 1
ATOM 620 C C . GLU A 1 77 ? -4.025 10.749 4.421 1.00 95.31 77 GLU A C 1
ATOM 622 O O . GLU A 1 77 ? -3.665 9.725 3.841 1.00 95.31 77 GLU A O 1
ATOM 627 N N . THR A 1 78 ? -5.102 11.438 4.042 1.00 93.75 78 THR A N 1
ATOM 628 C CA . THR A 1 78 ? -5.796 11.191 2.777 1.00 93.75 78 THR A CA 1
ATOM 629 C C . THR A 1 78 ? -5.553 12.355 1.832 1.00 93.75 78 THR A C 1
ATOM 631 O O . THR A 1 78 ? -5.753 13.512 2.198 1.00 93.75 78 THR A O 1
ATOM 634 N N . ILE A 1 79 ? -5.171 12.049 0.594 1.00 92.25 79 ILE A N 1
ATOM 635 C CA . ILE A 1 79 ? -4.988 13.031 -0.475 1.00 92.25 79 ILE A CA 1
ATOM 636 C C . ILE A 1 79 ? -6.005 12.722 -1.570 1.00 92.25 79 ILE A C 1
ATOM 638 O O . ILE A 1 79 ? -6.067 11.599 -2.067 1.00 92.25 79 ILE A O 1
ATOM 642 N N . LYS A 1 80 ? -6.807 13.716 -1.953 1.00 87.31 80 LYS A N 1
ATOM 643 C CA . LYS A 1 80 ? -7.673 13.625 -3.130 1.00 87.31 80 LYS A CA 1
ATOM 644 C C . LYS A 1 80 ? -6.892 14.102 -4.339 1.00 87.31 80 LYS A C 1
ATOM 646 O O . LYS A 1 80 ? -6.596 15.285 -4.453 1.00 87.31 80 LYS A O 1
ATOM 651 N N . ASP A 1 81 ? -6.549 13.182 -5.227 1.00 78.50 81 ASP A N 1
ATOM 652 C CA . ASP A 1 81 ? -5.971 13.571 -6.505 1.00 78.50 81 ASP A CA 1
ATOM 653 C C . ASP A 1 81 ? -7.049 14.266 -7.348 1.00 78.50 81 ASP A C 1
ATOM 655 O O . ASP A 1 81 ? -8.083 13.675 -7.674 1.00 78.50 81 ASP A O 1
ATOM 659 N N . ASP A 1 82 ? -6.832 15.543 -7.649 1.00 72.38 82 ASP A N 1
ATOM 660 C CA . ASP A 1 82 ? -7.633 16.274 -8.621 1.00 72.38 82 ASP A CA 1
ATOM 661 C C . ASP A 1 82 ? -7.000 15.992 -9.979 1.00 72.38 82 ASP A C 1
ATOM 663 O O . ASP A 1 82 ? -6.047 16.666 -10.367 1.00 72.38 82 ASP A O 1
ATOM 667 N N . LYS A 1 83 ? -7.461 14.912 -10.630 1.00 62.59 83 LYS A N 1
ATOM 668 C CA . LYS A 1 83 ? -6.989 14.456 -11.945 1.00 62.59 83 LYS A CA 1
ATOM 669 C C . LYS A 1 83 ? -6.896 15.642 -12.910 1.00 62.59 83 LYS A C 1
ATOM 671 O O . LYS A 1 83 ? -7.905 16.009 -13.503 1.00 62.59 83 LYS A O 1
ATOM 676 N N . ASP A 1 84 ? -5.689 16.178 -13.074 1.00 53.31 84 ASP A N 1
ATOM 677 C CA . ASP A 1 84 ? -5.329 17.242 -14.011 1.00 53.31 84 ASP A CA 1
ATOM 678 C C . ASP A 1 84 ? -6.396 18.351 -14.139 1.00 53.31 84 ASP A C 1
ATOM 680 O O . ASP A 1 84 ? -7.132 18.424 -15.131 1.00 53.31 84 A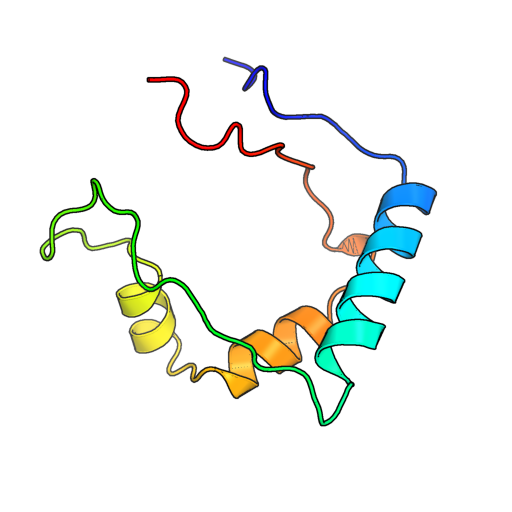SP A O 1
ATOM 684 N N . THR A 1 85 ? -6.448 19.295 -13.192 1.00 44.19 85 THR A N 1
ATOM 685 C CA . THR A 1 85 ? -6.969 20.631 -13.522 1.00 44.19 85 THR A CA 1
ATOM 686 C C . THR A 1 85 ? -6.011 21.310 -14.508 1.00 44.19 85 THR A C 1
ATOM 688 O O . THR A 1 85 ? -5.065 21.966 -14.098 1.00 44.19 85 THR A O 1
ATOM 691 N N . SER A 1 86 ? -6.275 21.066 -15.802 1.00 45.28 86 SER A N 1
ATOM 692 C CA . SER A 1 86 ? -5.891 21.816 -17.027 1.00 45.28 86 SER A CA 1
ATOM 693 C C . SER A 1 86 ? -4.596 22.636 -17.011 1.00 45.28 86 SER A C 1
ATOM 695 O O . SER A 1 86 ? -4.565 23.686 -16.332 1.00 45.28 86 SER A O 1
#

Organism: NCBI:txid1120989